Protein AF-A0AAA9ZDN4-F1 (afdb_monomer_lite)

Foldseek 3Di:
DVVVVVVVVVVVCLVCVLVVLVVLLVVLVVVLVVLVVVLCVCVVCLQPPVPDPCSVPSDDDVVSVVSVVSSVVSVVVSVVSVVVSVVSVVVVVVVVVVVVVVQVPPPPDDPPPPPPDDPQDDDDD

Sequence (125 aa):
MACELVRWPLKMVLRYEWMLTTISFVGIGSSSLFMFLAVAIFGGNAYRRDWLMYPKFNVLSWSYALAVVSFMILALAALLLYKEAKKSYELRREAKNLVMQMQMQEPGYHPSHHTSRSLHSGGYI

Structure (mmCIF, N/CA/C/O backbone):
data_AF-A0AAA9ZDN4-F1
#
_entry.id   AF-A0AAA9ZDN4-F1
#
loop_
_atom_site.group_PDB
_atom_site.id
_atom_site.type_symbol
_atom_site.label_atom_id
_atom_site.label_alt_id
_atom_site.label_comp_id
_atom_site.label_asym_id
_atom_site.label_entity_id
_atom_site.label_seq_id
_atom_site.pdbx_PDB_ins_code
_atom_site.Cartn_x
_atom_site.Cartn_y
_atom_site.Cartn_z
_atom_site.occupancy
_atom_site.B_iso_or_equiv
_atom_site.auth_seq_id
_atom_site.auth_comp_id
_atom_site.auth_asym_id
_atom_site.auth_atom_id
_atom_site.pdbx_PDB_model_num
ATOM 1 N N . MET A 1 1 ? -21.137 27.560 17.780 1.00 55.47 1 MET A N 1
ATOM 2 C CA . MET A 1 1 ? -21.684 26.835 16.608 1.00 55.47 1 MET A CA 1
ATOM 3 C C . MET A 1 1 ? -20.644 25.973 15.878 1.00 55.47 1 MET A C 1
ATOM 5 O O . MET A 1 1 ? -21.014 24.915 15.397 1.00 55.47 1 MET A O 1
ATOM 9 N N . ALA A 1 2 ? -19.352 26.337 15.844 1.00 60.34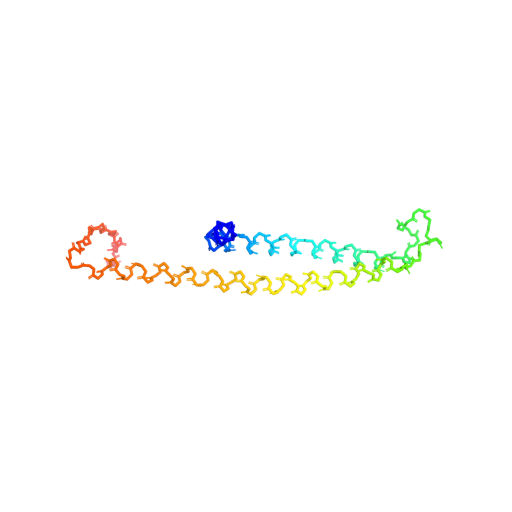 2 ALA A N 1
ATOM 10 C CA . ALA A 1 2 ? -18.311 25.527 15.187 1.00 60.34 2 ALA A CA 1
ATOM 11 C C . ALA A 1 2 ? -18.077 24.127 15.811 1.00 60.34 2 ALA A C 1
ATOM 13 O O . ALA A 1 2 ? -17.832 23.168 15.086 1.00 60.34 2 ALA A O 1
ATOM 14 N N . CYS A 1 3 ? -18.213 23.971 17.136 1.00 61.03 3 CYS A N 1
ATOM 15 C CA . CYS A 1 3 ? -17.965 22.687 17.813 1.00 61.03 3 CYS A CA 1
ATOM 16 C C . CYS A 1 3 ? -19.027 21.601 17.552 1.00 61.03 3 CYS A C 1
ATOM 18 O O . CYS A 1 3 ? -18.724 20.423 17.709 1.00 61.03 3 CYS A O 1
ATOM 20 N N . GLU A 1 4 ? -20.247 21.967 17.145 1.00 64.81 4 GLU A N 1
ATOM 21 C CA . GLU A 1 4 ? -21.321 21.004 16.840 1.00 64.81 4 GLU A CA 1
ATOM 22 C C . GLU A 1 4 ? -21.119 20.350 15.461 1.00 64.81 4 GLU A C 1
ATOM 24 O O . GLU A 1 4 ? -21.285 19.139 15.312 1.00 64.81 4 GLU A O 1
ATOM 29 N N . LEU A 1 5 ? -20.650 21.124 14.473 1.00 64.19 5 LEU A N 1
ATOM 30 C CA . LEU A 1 5 ? -20.359 20.639 13.116 1.00 64.19 5 LEU A CA 1
ATOM 31 C C . LEU A 1 5 ? -19.242 19.587 13.081 1.00 64.19 5 LEU A C 1
ATOM 33 O O . LEU A 1 5 ? -19.308 18.656 12.287 1.00 64.19 5 LEU A O 1
ATOM 37 N N . VAL A 1 6 ? -18.246 19.689 13.967 1.00 67.75 6 VAL A N 1
ATOM 38 C CA . VAL A 1 6 ? -17.145 18.709 14.080 1.00 67.75 6 VAL A CA 1
ATOM 39 C C . VAL A 1 6 ? -17.599 17.419 14.779 1.00 67.75 6 VAL A C 1
ATOM 41 O O . VAL A 1 6 ? -17.063 16.337 14.543 1.00 67.75 6 VAL A O 1
ATOM 44 N N . ARG A 1 7 ? -18.629 17.504 15.625 1.00 68.62 7 ARG A N 1
ATOM 45 C CA . ARG A 1 7 ? -19.106 16.407 16.482 1.00 68.62 7 ARG A CA 1
ATOM 46 C C . ARG A 1 7 ? -19.953 15.389 15.715 1.00 68.62 7 ARG A C 1
ATOM 48 O O . ARG A 1 7 ? -19.957 14.205 16.058 1.00 68.62 7 ARG A O 1
ATOM 55 N N . TRP A 1 8 ? -20.646 15.844 14.672 1.00 66.12 8 TRP A N 1
ATOM 56 C CA . TRP A 1 8 ? -21.502 15.017 13.822 1.00 66.12 8 TRP A CA 1
ATOM 57 C C . TRP A 1 8 ? -20.733 13.970 12.986 1.00 66.12 8 TRP A C 1
ATOM 59 O O . TRP A 1 8 ? -21.039 12.781 13.125 1.00 66.12 8 TRP A O 1
ATOM 69 N N . PRO A 1 9 ? -19.690 14.326 12.203 1.00 77.25 9 PRO A N 1
ATOM 70 C CA . PRO A 1 9 ? -18.909 13.337 11.462 1.00 77.25 9 PRO A CA 1
ATOM 71 C C . PRO A 1 9 ? -18.109 12.431 12.400 1.00 77.25 9 PRO A C 1
ATOM 73 O O . PRO A 1 9 ? -17.942 11.257 12.098 1.00 77.25 9 PRO A O 1
ATOM 76 N N . LEU A 1 10 ? -17.681 12.919 13.569 1.00 71.38 10 LEU A N 1
ATOM 77 C CA . LEU A 1 10 ? -16.868 12.136 14.500 1.00 71.38 10 LEU A CA 1
ATOM 78 C C . LEU A 1 10 ? -17.616 10.911 15.050 1.00 71.38 10 LEU A C 1
ATOM 80 O O . LEU A 1 10 ? -17.051 9.822 15.110 1.00 71.38 10 LEU A O 1
ATOM 84 N N . LYS A 1 11 ? -18.906 11.055 15.392 1.00 70.06 11 LYS A N 1
ATOM 85 C CA . LYS A 1 11 ? -19.745 9.920 15.822 1.00 70.06 11 LYS A CA 1
ATOM 86 C C . LYS A 1 11 ? -19.964 8.904 14.700 1.00 70.06 11 LYS A C 1
ATOM 88 O O . LYS A 1 11 ? -19.956 7.702 14.960 1.00 70.06 11 LYS A O 1
ATOM 93 N N . MET A 1 12 ? -20.157 9.382 13.471 1.00 71.31 12 MET A N 1
ATOM 94 C CA . MET A 1 12 ? -20.284 8.532 12.283 1.00 71.31 12 MET A CA 1
ATOM 95 C C . MET A 1 12 ? -18.989 7.762 12.012 1.00 71.31 12 MET A C 1
ATOM 97 O O . MET A 1 12 ? -19.018 6.543 11.861 1.00 71.31 12 MET A O 1
ATOM 101 N N . VAL A 1 13 ? -17.852 8.458 12.029 1.00 76.06 13 VAL A N 1
ATOM 102 C CA . VAL A 1 13 ? -16.530 7.881 11.776 1.00 76.06 13 VAL A CA 1
ATOM 103 C C . VAL A 1 13 ? -16.173 6.852 12.842 1.00 76.06 13 VAL A C 1
ATOM 105 O O . VAL A 1 13 ? -15.837 5.737 12.470 1.00 76.06 13 VAL A O 1
ATOM 108 N N . LEU A 1 14 ? -16.345 7.142 14.139 1.00 73.25 14 LEU A N 1
ATOM 109 C CA . LEU A 1 14 ? -16.081 6.151 15.197 1.00 73.25 14 LEU A CA 1
ATOM 110 C C . LEU A 1 14 ? -16.987 4.918 15.079 1.00 73.25 14 LEU A C 1
ATOM 112 O O . LEU A 1 14 ? -16.564 3.788 15.324 1.00 73.25 14 LEU A O 1
ATOM 116 N N . ARG A 1 15 ? -18.260 5.108 14.708 1.00 74.88 15 ARG A N 1
ATOM 117 C CA . ARG A 1 15 ? -19.197 3.987 14.579 1.00 74.88 15 ARG A CA 1
ATOM 118 C C . ARG A 1 15 ? -18.888 3.122 13.361 1.00 74.88 15 ARG A C 1
ATOM 120 O O . ARG A 1 15 ? -19.032 1.906 13.469 1.00 74.88 15 ARG A O 1
ATOM 127 N N . TYR A 1 16 ? -18.445 3.701 12.249 1.00 78.44 16 TYR A N 1
ATOM 128 C CA . TYR A 1 16 ? -18.137 2.976 11.012 1.00 78.44 16 TYR A CA 1
ATOM 129 C C . TYR A 1 16 ? -16.641 2.765 10.759 1.00 78.44 16 TYR A C 1
ATOM 131 O O . TYR A 1 16 ? -16.284 2.262 9.698 1.00 78.44 16 TYR A O 1
ATOM 139 N N . GLU A 1 17 ? -15.781 3.059 11.734 1.00 81.56 17 GLU A N 1
ATOM 140 C CA . GLU A 1 17 ? -14.319 3.058 11.597 1.00 81.56 17 GLU A CA 1
ATOM 141 C C . GLU A 1 17 ? -13.803 1.773 10.950 1.00 81.56 17 GLU A C 1
ATOM 143 O O . GLU A 1 17 ? -13.179 1.818 9.898 1.00 81.56 17 GLU A O 1
ATOM 148 N N . TRP A 1 18 ? -14.175 0.618 11.509 1.00 78.81 18 TRP A N 1
ATOM 149 C CA . TRP A 1 18 ? -13.765 -0.685 10.985 1.00 78.81 18 TRP A CA 1
ATOM 150 C C . TRP A 1 18 ? -14.237 -0.946 9.545 1.00 78.81 18 TRP A C 1
ATOM 152 O O . TRP A 1 18 ? -13.519 -1.563 8.761 1.00 78.81 18 TRP A O 1
ATOM 162 N N . MET A 1 19 ? -15.437 -0.485 9.173 1.00 84.69 19 MET A N 1
ATOM 163 C CA . MET A 1 19 ? -15.930 -0.643 7.800 1.00 84.69 19 MET A CA 1
ATOM 164 C C . MET A 1 19 ? -15.157 0.265 6.841 1.00 84.69 19 MET A C 1
ATOM 166 O O . MET A 1 19 ? -14.721 -0.192 5.788 1.00 84.69 19 MET A O 1
ATOM 170 N N . LEU A 1 20 ? -14.938 1.524 7.224 1.00 86.94 20 LEU A N 1
ATOM 171 C CA . LEU A 1 20 ? -14.222 2.504 6.410 1.00 86.94 20 LEU A CA 1
ATOM 172 C C . LEU A 1 20 ? -12.752 2.113 6.207 1.00 86.94 20 LEU A C 1
ATOM 174 O O . LEU A 1 20 ? -12.257 2.179 5.079 1.00 86.94 20 LEU A O 1
ATOM 178 N N . THR A 1 21 ? -12.065 1.649 7.256 1.00 88.00 21 THR A N 1
ATOM 179 C CA . THR A 1 21 ? -10.666 1.19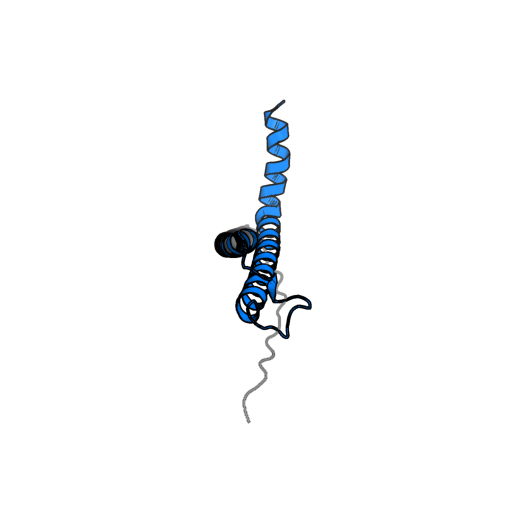8 7.164 1.00 88.00 21 THR A CA 1
ATOM 180 C C . THR A 1 21 ? -10.537 -0.072 6.331 1.00 88.00 21 THR A C 1
ATOM 182 O O . THR A 1 21 ? -9.645 -0.152 5.487 1.00 88.00 21 THR A O 1
ATOM 185 N N . THR A 1 22 ? -11.463 -1.026 6.477 1.00 88.62 22 THR A N 1
ATOM 186 C CA . THR A 1 22 ? -11.463 -2.262 5.678 1.00 88.62 22 THR A CA 1
ATOM 187 C C . THR A 1 22 ? -11.719 -1.985 4.195 1.00 88.62 22 THR A C 1
ATOM 189 O O . THR A 1 22 ? -10.995 -2.500 3.345 1.00 88.62 22 THR A O 1
ATOM 192 N N . ILE A 1 23 ? -12.705 -1.146 3.858 1.00 92.69 23 ILE A N 1
ATOM 193 C CA . ILE A 1 23 ? -12.993 -0.780 2.460 1.00 92.69 23 ILE A CA 1
ATOM 194 C C . ILE A 1 23 ? -11.797 -0.048 1.841 1.00 92.69 23 ILE A C 1
ATOM 196 O O . ILE A 1 23 ? -11.392 -0.364 0.722 1.00 92.69 23 ILE A O 1
ATOM 200 N N . SER A 1 24 ? -11.193 0.882 2.585 1.00 92.44 24 SER A N 1
ATOM 201 C CA . SER A 1 24 ? -10.007 1.617 2.129 1.00 92.44 24 SER A CA 1
ATOM 202 C C . SER A 1 24 ? -8.820 0.683 1.894 1.00 92.44 24 SER A C 1
ATOM 204 O O . SER A 1 24 ? -8.145 0.799 0.873 1.00 92.44 24 SER A O 1
ATOM 206 N N . PHE A 1 25 ? -8.597 -0.282 2.793 1.00 92.31 25 PHE A N 1
ATOM 207 C CA . PHE A 1 25 ? -7.580 -1.320 2.628 1.00 92.31 25 PHE A CA 1
ATOM 208 C C . PHE A 1 25 ? -7.799 -2.138 1.349 1.00 92.31 25 PHE A C 1
ATOM 210 O O . PHE A 1 25 ? -6.865 -2.299 0.566 1.00 92.31 25 PHE A O 1
ATOM 217 N N . VAL A 1 26 ? -9.024 -2.613 1.103 1.00 94.19 26 VAL A N 1
ATOM 218 C CA . VAL A 1 26 ? -9.349 -3.400 -0.099 1.00 94.19 26 VAL A CA 1
ATOM 219 C C . VAL A 1 26 ? -9.153 -2.568 -1.369 1.00 94.19 26 VAL A C 1
ATOM 221 O O . VAL A 1 26 ? -8.531 -3.036 -2.324 1.00 94.19 26 VAL A O 1
ATOM 224 N N . GLY A 1 27 ? -9.624 -1.318 -1.378 1.00 95.81 27 GLY A N 1
ATOM 225 C CA . GLY A 1 27 ? -9.467 -0.414 -2.517 1.00 95.81 27 GLY A CA 1
ATOM 226 C C . GLY A 1 27 ? -7.999 -0.123 -2.834 1.00 95.81 27 GLY A C 1
ATOM 227 O O . GLY A 1 27 ? -7.558 -0.336 -3.963 1.00 95.81 27 GLY A O 1
ATOM 228 N N . ILE A 1 28 ? -7.212 0.284 -1.837 1.00 95.38 28 ILE A N 1
ATOM 229 C CA . ILE A 1 28 ? -5.784 0.585 -2.023 1.00 95.38 28 ILE A CA 1
ATOM 230 C C . ILE A 1 28 ? -4.988 -0.682 -2.361 1.00 95.38 28 ILE A C 1
ATOM 232 O O . ILE A 1 28 ? -4.133 -0.641 -3.244 1.00 95.38 28 ILE A O 1
ATOM 236 N N . GLY A 1 29 ? -5.305 -1.815 -1.730 1.00 94.88 29 GLY A N 1
ATOM 237 C CA . GLY A 1 29 ? -4.686 -3.107 -2.026 1.00 94.88 29 GLY A CA 1
ATOM 238 C C . GLY A 1 29 ? -4.919 -3.551 -3.471 1.00 94.88 29 GLY A C 1
ATOM 239 O O . GLY A 1 29 ? -3.971 -3.920 -4.161 1.00 94.88 29 GLY A O 1
ATOM 240 N N . SER A 1 30 ? -6.159 -3.447 -3.960 1.00 95.75 30 SER A N 1
ATOM 241 C CA . SER A 1 30 ? -6.494 -3.766 -5.356 1.00 95.75 30 SER A CA 1
ATOM 242 C C . SER A 1 30 ? -5.797 -2.828 -6.349 1.00 95.75 30 SER A C 1
ATOM 244 O O . SER A 1 30 ? -5.214 -3.293 -7.327 1.00 95.75 30 SER A O 1
ATOM 246 N N . SER A 1 31 ? -5.769 -1.523 -6.064 1.00 95.69 31 SER A N 1
ATOM 247 C CA . SER A 1 31 ? -5.083 -0.526 -6.894 1.00 95.69 31 SER A CA 1
ATOM 248 C C . SER A 1 31 ? -3.575 -0.785 -6.967 1.00 95.69 31 SER A C 1
ATOM 250 O O . SER A 1 31 ? -2.993 -0.790 -8.051 1.00 95.69 31 SER A O 1
ATOM 252 N N . SER A 1 32 ? -2.951 -1.094 -5.825 1.00 96.00 32 SER A N 1
ATOM 253 C CA . SER A 1 32 ? -1.547 -1.502 -5.747 1.00 96.00 32 SER A CA 1
ATOM 254 C C . SER A 1 32 ? -1.284 -2.760 -6.585 1.00 96.00 32 SER A C 1
ATOM 256 O O . SER A 1 32 ? -0.366 -2.768 -7.401 1.00 96.00 32 SER A O 1
ATOM 258 N N . LEU A 1 33 ? -2.126 -3.793 -6.479 1.00 95.12 33 LEU A N 1
ATOM 259 C CA . LEU A 1 33 ? -1.983 -5.021 -7.268 1.00 95.12 33 LEU A CA 1
ATOM 260 C C . LEU A 1 33 ? -2.071 -4.761 -8.780 1.00 95.12 33 LEU A C 1
ATOM 262 O O . LEU A 1 33 ? -1.244 -5.262 -9.543 1.00 95.12 33 LEU A O 1
ATOM 266 N N . PHE A 1 34 ? -3.047 -3.968 -9.226 1.00 95.62 34 PHE A N 1
ATOM 267 C CA . PHE A 1 34 ? -3.179 -3.640 -10.646 1.00 95.62 34 PHE A CA 1
ATOM 268 C C . PHE A 1 34 ? -2.020 -2.779 -11.149 1.00 95.62 34 PHE A C 1
ATOM 270 O O . PHE A 1 34 ? -1.525 -3.017 -12.252 1.00 95.62 34 PHE A O 1
ATOM 277 N N . MET A 1 35 ? -1.530 -1.839 -10.337 1.00 94.50 35 MET A N 1
ATOM 278 C CA . MET A 1 35 ? -0.338 -1.064 -10.678 1.00 94.50 35 MET A CA 1
ATOM 279 C C . MET A 1 35 ? 0.918 -1.929 -10.757 1.00 94.50 35 MET A C 1
ATOM 281 O O . MET A 1 35 ? 1.705 -1.764 -11.687 1.00 94.50 35 MET A O 1
ATOM 285 N N . PHE A 1 36 ? 1.088 -2.894 -9.853 1.00 94.62 36 PHE A N 1
ATOM 286 C CA . PHE A 1 36 ? 2.180 -3.862 -9.934 1.00 94.62 36 PHE A CA 1
ATOM 287 C C . PHE A 1 36 ? 2.151 -4.639 -11.245 1.00 94.62 36 PHE A C 1
ATOM 289 O O . PHE A 1 36 ? 3.168 -4.727 -11.927 1.00 94.62 36 PHE A O 1
ATOM 296 N N . LEU A 1 37 ? 0.986 -5.178 -11.614 1.00 95.00 37 LEU A N 1
ATOM 297 C CA . LEU A 1 37 ? 0.823 -5.926 -12.859 1.00 95.00 37 LEU A CA 1
ATOM 298 C C . LEU A 1 37 ? 1.124 -5.047 -14.075 1.00 95.00 37 LEU A C 1
ATOM 300 O O . LEU A 1 37 ? 1.848 -5.479 -14.969 1.00 95.00 37 LEU A O 1
ATOM 304 N N . ALA A 1 38 ? 0.632 -3.806 -14.087 1.00 93.38 38 ALA A N 1
ATOM 305 C CA . ALA A 1 38 ? 0.920 -2.853 -15.152 1.00 93.38 38 ALA A CA 1
ATOM 306 C C . ALA A 1 38 ? 2.430 -2.600 -15.286 1.00 93.38 38 ALA A C 1
ATOM 308 O O . ALA A 1 38 ? 2.979 -2.726 -16.379 1.00 93.38 38 ALA A O 1
ATOM 309 N N . VAL A 1 39 ? 3.115 -2.316 -14.175 1.00 94.31 39 VAL A N 1
ATOM 310 C CA . VAL A 1 39 ? 4.565 -2.080 -14.146 1.00 94.31 39 VAL A CA 1
ATOM 311 C C . VAL A 1 39 ? 5.350 -3.335 -14.533 1.00 94.31 39 VAL A C 1
ATOM 313 O O . VAL A 1 39 ? 6.292 -3.232 -15.309 1.00 94.31 39 VAL A O 1
ATOM 316 N N . ALA A 1 40 ? 4.971 -4.520 -14.053 1.00 93.56 40 ALA A N 1
ATOM 317 C CA . ALA A 1 40 ? 5.679 -5.769 -14.334 1.00 93.56 40 ALA A CA 1
ATOM 318 C C . ALA A 1 40 ? 5.545 -6.190 -15.804 1.00 93.56 40 ALA A C 1
ATOM 320 O O . ALA A 1 40 ? 6.539 -6.534 -16.447 1.00 93.56 40 ALA A O 1
ATOM 321 N N . ILE A 1 41 ? 4.329 -6.124 -16.354 1.00 92.12 41 ILE A N 1
ATOM 322 C CA . ILE A 1 41 ? 4.070 -6.459 -17.757 1.00 92.12 41 ILE A CA 1
ATOM 323 C C . ILE A 1 41 ? 4.760 -5.430 -18.663 1.00 92.12 41 ILE A C 1
ATOM 325 O O . ILE A 1 41 ? 5.430 -5.828 -19.618 1.00 92.12 41 ILE A O 1
ATOM 329 N N . PHE A 1 42 ? 4.652 -4.132 -18.339 1.00 88.75 42 PHE A N 1
ATOM 330 C CA . PHE A 1 42 ? 5.301 -3.041 -19.076 1.00 88.75 42 PHE A CA 1
ATOM 331 C C . PHE A 1 42 ? 6.815 -3.085 -19.008 1.00 88.75 42 PHE A C 1
ATOM 333 O O . PHE A 1 42 ? 7.458 -3.059 -20.051 1.00 88.75 42 PHE A O 1
ATOM 340 N N . GLY A 1 43 ? 7.392 -3.252 -17.826 1.00 88.00 43 GLY A N 1
ATOM 341 C CA . GLY A 1 43 ? 8.833 -3.386 -17.655 1.00 88.00 43 GLY A CA 1
ATOM 342 C C . GLY A 1 43 ? 9.395 -4.621 -18.357 1.00 88.00 43 GLY A C 1
ATOM 343 O O . GLY A 1 43 ? 10.385 -4.516 -19.077 1.00 88.00 43 GLY A O 1
ATOM 344 N N . GLY A 1 44 ? 8.748 -5.780 -18.200 1.00 86.31 44 GLY A N 1
ATOM 345 C CA . GLY A 1 44 ? 9.241 -7.047 -18.748 1.00 86.31 44 GLY A CA 1
ATOM 346 C C . GLY A 1 44 ? 9.181 -7.127 -20.272 1.00 86.31 44 GLY A C 1
ATOM 347 O O . GLY A 1 44 ? 10.077 -7.686 -20.903 1.00 86.31 44 GLY A O 1
ATOM 348 N N . ASN A 1 45 ? 8.151 -6.548 -20.886 1.00 85.81 45 ASN A N 1
ATOM 349 C CA . ASN A 1 45 ? 7.991 -6.599 -22.335 1.00 85.81 45 ASN A CA 1
ATOM 350 C C . ASN A 1 45 ? 8.419 -5.287 -23.036 1.00 85.81 45 ASN A C 1
ATOM 352 O O . ASN A 1 45 ? 8.376 -5.246 -24.263 1.00 85.81 45 ASN A O 1
ATOM 356 N N . ALA A 1 46 ? 8.888 -4.249 -22.322 1.00 81.19 46 ALA A N 1
ATOM 357 C CA . ALA A 1 46 ? 9.225 -2.926 -22.881 1.00 81.19 46 ALA A CA 1
ATOM 358 C C . ALA A 1 46 ? 10.103 -2.977 -24.146 1.00 81.19 46 ALA A C 1
ATOM 360 O O . ALA A 1 46 ? 9.896 -2.203 -25.081 1.00 81.19 46 ALA A O 1
ATOM 361 N N . TYR A 1 47 ? 11.060 -3.907 -24.185 1.00 77.50 47 TYR A N 1
ATOM 362 C CA . TYR A 1 47 ? 12.019 -4.055 -25.284 1.00 77.50 47 TYR A CA 1
ATOM 363 C C . TYR A 1 47 ? 11.624 -5.116 -26.323 1.00 77.50 47 TYR A C 1
ATOM 365 O O . TYR A 1 47 ? 12.333 -5.300 -27.318 1.00 77.50 47 TYR A O 1
ATOM 373 N N . ARG A 1 48 ? 10.506 -5.828 -26.127 1.00 80.06 48 ARG A N 1
ATOM 374 C CA . ARG A 1 48 ? 10.023 -6.824 -27.091 1.00 80.06 48 ARG A CA 1
ATOM 375 C C . ARG A 1 48 ? 9.380 -6.129 -28.282 1.00 80.06 48 ARG A C 1
ATOM 377 O O . ARG A 1 48 ? 8.409 -5.389 -28.144 1.00 80.06 48 ARG A O 1
ATOM 384 N N . ARG A 1 49 ? 9.900 -6.424 -29.474 1.00 73.25 49 ARG A N 1
ATOM 385 C CA . ARG A 1 49 ? 9.411 -5.835 -30.728 1.00 73.25 49 ARG A CA 1
ATOM 386 C C . ARG A 1 49 ? 8.043 -6.357 -31.160 1.00 73.25 49 ARG A C 1
ATOM 388 O O . ARG A 1 49 ? 7.348 -5.643 -31.867 1.00 73.25 49 ARG A O 1
ATOM 395 N N . ASP A 1 50 ? 7.649 -7.537 -30.687 1.00 80.19 50 ASP A N 1
ATOM 396 C CA . ASP A 1 50 ? 6.372 -8.168 -31.052 1.00 80.19 50 ASP A CA 1
ATOM 397 C C . ASP A 1 50 ? 5.191 -7.659 -30.215 1.00 80.19 50 ASP A C 1
ATOM 399 O O . ASP A 1 50 ? 4.046 -8.012 -30.479 1.00 80.19 50 ASP A O 1
ATOM 403 N N . TRP A 1 51 ? 5.456 -6.872 -29.166 1.00 79.00 51 TRP A N 1
ATOM 404 C CA . TRP A 1 51 ? 4.417 -6.458 -28.230 1.00 79.00 51 TRP A CA 1
ATOM 405 C C . TRP A 1 51 ? 3.680 -5.185 -28.659 1.00 79.00 51 TRP A C 1
ATOM 407 O O . TRP A 1 51 ? 2.458 -5.106 -28.538 1.00 79.00 51 TRP A O 1
ATOM 417 N N . LEU A 1 52 ? 4.406 -4.183 -29.160 1.00 76.44 52 LEU A N 1
ATOM 418 C CA . LEU A 1 52 ? 3.842 -2.881 -29.511 1.00 76.44 52 LEU A CA 1
ATOM 419 C C . LEU A 1 52 ? 3.943 -2.641 -31.019 1.00 76.44 52 LEU A C 1
ATOM 421 O O . LEU A 1 52 ? 4.980 -2.908 -31.614 1.00 76.44 52 LEU A O 1
ATOM 425 N N . MET A 1 53 ? 2.906 -2.051 -31.620 1.00 74.19 53 MET A N 1
ATOM 426 C CA . MET A 1 53 ? 2.841 -1.750 -33.061 1.00 74.19 53 MET A CA 1
ATOM 427 C C . MET A 1 53 ? 3.961 -0.797 -33.546 1.00 74.19 53 MET A C 1
ATOM 429 O O . MET A 1 53 ? 4.293 -0.795 -34.727 1.00 74.19 53 MET A O 1
ATOM 433 N N . TYR A 1 54 ? 4.594 -0.036 -32.640 1.00 72.00 54 TYR A N 1
ATOM 434 C CA . TYR A 1 54 ? 5.732 0.851 -32.930 1.00 72.00 54 TYR A CA 1
ATOM 435 C C . TYR A 1 54 ? 6.814 0.778 -31.838 1.00 72.00 54 TYR A C 1
ATOM 437 O O . TYR A 1 54 ? 6.968 1.702 -31.035 1.00 72.00 54 TYR A O 1
ATOM 445 N N . PRO A 1 55 ? 7.616 -0.298 -31.798 1.00 70.81 55 PRO A N 1
ATOM 446 C CA . PRO A 1 55 ? 8.528 -0.554 -30.685 1.00 70.81 55 PRO A CA 1
ATOM 447 C C . PRO A 1 55 ? 9.713 0.424 -30.636 1.00 70.81 55 PRO A C 1
ATOM 449 O O . PRO A 1 55 ? 10.299 0.623 -29.579 1.00 70.81 55 PRO A O 1
ATOM 452 N N . LYS A 1 56 ? 10.058 1.086 -31.754 1.00 72.69 56 LYS A N 1
ATOM 453 C CA . LYS A 1 56 ? 11.168 2.059 -31.813 1.00 72.69 56 LYS A CA 1
ATOM 454 C C . LYS A 1 56 ? 10.949 3.316 -30.961 1.00 72.69 56 LYS A C 1
ATOM 456 O O . LYS A 1 56 ? 11.932 3.924 -30.557 1.00 72.69 56 LYS A O 1
ATOM 461 N N . PHE A 1 57 ? 9.700 3.701 -30.700 1.00 75.12 57 PHE A N 1
ATOM 462 C CA . PHE A 1 57 ? 9.372 4.877 -29.882 1.00 75.12 57 PHE A CA 1
ATOM 463 C C . PHE A 1 57 ? 9.043 4.517 -28.426 1.00 75.12 57 PHE A C 1
ATOM 465 O O . PHE A 1 57 ? 8.759 5.405 -27.624 1.00 75.12 57 PHE A O 1
ATOM 472 N N . ASN A 1 58 ? 9.084 3.230 -28.068 1.00 80.44 58 ASN A N 1
ATOM 473 C CA . ASN A 1 58 ? 8.756 2.762 -26.729 1.00 80.44 58 ASN A CA 1
ATOM 474 C C . ASN A 1 58 ? 9.965 2.893 -25.792 1.00 80.44 58 ASN A C 1
ATOM 476 O O . ASN A 1 58 ? 10.694 1.933 -25.546 1.00 80.44 58 ASN A O 1
ATOM 480 N N . VAL A 1 59 ? 10.197 4.106 -25.297 1.00 81.00 59 VAL A N 1
ATOM 481 C CA . VAL A 1 59 ? 11.213 4.387 -24.275 1.00 81.00 59 VAL A CA 1
ATOM 482 C C . VAL A 1 59 ? 10.554 4.499 -22.906 1.00 81.0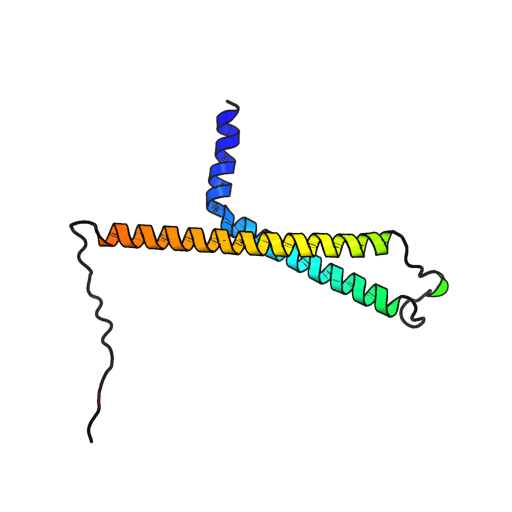0 59 VAL A C 1
ATOM 484 O O . VAL A 1 59 ? 9.484 5.092 -22.770 1.00 81.00 59 VAL A O 1
ATOM 487 N N . LEU A 1 60 ? 11.196 3.946 -21.875 1.00 83.25 60 LEU A N 1
ATOM 488 C CA . LEU A 1 60 ? 10.729 4.127 -20.503 1.00 83.25 60 LEU A CA 1
ATOM 489 C C . LEU A 1 60 ? 10.884 5.599 -20.123 1.00 83.25 60 LEU A C 1
ATOM 491 O O . LEU A 1 60 ? 11.989 6.098 -19.916 1.00 83.25 60 LEU A O 1
ATOM 495 N N . SER A 1 61 ? 9.757 6.299 -20.082 1.00 87.69 61 SER A N 1
ATOM 496 C CA . SER A 1 61 ? 9.696 7.705 -19.715 1.00 87.69 61 SER A CA 1
ATOM 497 C C . SER A 1 61 ? 9.583 7.876 -18.201 1.00 87.69 61 SER A C 1
ATOM 499 O O . SER A 1 61 ? 9.355 6.928 -17.443 1.00 87.69 61 SER A O 1
ATOM 501 N N . TRP A 1 62 ? 9.674 9.125 -17.749 1.00 91.88 62 TRP A N 1
ATOM 502 C CA . TRP A 1 62 ? 9.461 9.494 -16.350 1.00 91.88 62 TRP A CA 1
ATOM 503 C C . TRP A 1 62 ? 8.117 9.020 -15.784 1.00 91.88 62 TRP A C 1
ATOM 505 O O . TRP A 1 62 ? 8.039 8.691 -14.604 1.00 91.88 62 TRP A O 1
ATOM 515 N N . SER A 1 63 ? 7.075 8.906 -16.612 1.00 91.50 63 SER A N 1
ATOM 516 C CA . SER A 1 63 ? 5.772 8.384 -16.184 1.00 91.50 63 SER A CA 1
ATOM 517 C C . SER A 1 63 ? 5.851 6.934 -15.703 1.00 91.50 63 SER A C 1
ATOM 519 O O . SER A 1 63 ? 5.169 6.578 -14.746 1.00 91.50 63 SER A O 1
ATOM 521 N N . TYR A 1 64 ? 6.714 6.108 -16.304 1.00 91.81 64 TYR A N 1
ATOM 522 C CA . TYR A 1 64 ? 6.936 4.742 -15.831 1.00 91.81 64 TYR A CA 1
ATOM 523 C C . TYR A 1 64 ? 7.637 4.729 -14.468 1.00 91.81 64 TYR A C 1
ATOM 525 O O . TYR A 1 64 ? 7.209 4.015 -13.564 1.00 91.81 64 TYR A O 1
ATOM 533 N N . ALA A 1 65 ? 8.667 5.561 -14.283 1.00 92.94 65 ALA A N 1
ATOM 534 C CA . ALA A 1 65 ? 9.337 5.690 -12.988 1.00 92.94 65 ALA A CA 1
ATOM 535 C C . ALA A 1 65 ? 8.355 6.139 -11.889 1.00 92.94 65 ALA A C 1
ATOM 537 O O . ALA A 1 65 ? 8.351 5.580 -10.792 1.00 92.94 65 ALA A O 1
ATOM 538 N N . LEU A 1 66 ? 7.461 7.085 -12.200 1.00 94.75 66 LEU A N 1
ATOM 539 C CA . LEU A 1 66 ? 6.396 7.506 -11.288 1.00 94.75 66 LEU A CA 1
ATOM 540 C C . LEU A 1 66 ? 5.396 6.382 -10.985 1.00 94.75 66 LEU A C 1
ATOM 542 O O . LEU A 1 66 ? 4.964 6.264 -9.841 1.00 94.75 66 LEU A O 1
ATOM 546 N N . ALA A 1 67 ? 5.057 5.533 -11.960 1.00 93.88 67 ALA A N 1
ATOM 547 C CA . ALA A 1 67 ? 4.190 4.376 -11.734 1.00 93.88 67 ALA A CA 1
ATOM 548 C C . ALA A 1 67 ? 4.828 3.356 -10.772 1.00 93.88 67 ALA A C 1
ATOM 550 O O . ALA A 1 67 ? 4.156 2.877 -9.857 1.00 93.88 67 ALA A O 1
ATOM 551 N N . VAL A 1 68 ? 6.135 3.090 -10.910 1.00 94.69 68 VAL A N 1
ATOM 552 C CA . VAL A 1 68 ? 6.895 2.234 -9.978 1.00 94.69 68 VAL A CA 1
ATOM 553 C C . VAL A 1 68 ? 6.837 2.803 -8.557 1.00 94.69 68 VAL A C 1
ATOM 555 O O . VAL A 1 68 ? 6.505 2.085 -7.615 1.00 94.69 68 VAL A O 1
ATOM 558 N N . VAL A 1 69 ? 7.109 4.101 -8.393 1.00 96.06 69 VAL A N 1
ATOM 559 C CA . VAL A 1 69 ? 7.063 4.767 -7.079 1.00 96.06 69 VAL A CA 1
ATOM 560 C C . VAL A 1 69 ? 5.646 4.751 -6.497 1.00 96.06 69 VAL A C 1
ATOM 562 O O . VAL A 1 69 ? 5.466 4.453 -5.316 1.00 96.06 69 VAL A O 1
ATOM 565 N N . SER A 1 70 ? 4.632 5.019 -7.321 1.00 94.75 70 SER A N 1
ATOM 566 C CA . SER A 1 70 ? 3.226 5.010 -6.908 1.00 94.75 70 SER A CA 1
ATOM 567 C C . SER A 1 70 ? 2.797 3.637 -6.391 1.00 94.75 70 SER A C 1
ATOM 569 O O . SER A 1 70 ? 2.233 3.554 -5.299 1.00 94.75 70 SER A O 1
ATOM 571 N N . PHE A 1 71 ? 3.134 2.559 -7.108 1.00 93.38 71 PHE A N 1
ATOM 572 C CA . PHE A 1 71 ? 2.869 1.194 -6.655 1.00 93.38 71 PHE A CA 1
ATOM 573 C C . PHE A 1 71 ? 3.476 0.922 -5.271 1.00 93.38 71 PHE A C 1
ATOM 575 O O . PHE A 1 71 ? 2.783 0.398 -4.398 1.00 93.38 71 PHE A O 1
ATOM 582 N N . MET A 1 72 ? 4.735 1.314 -5.052 1.00 94.19 72 MET A N 1
ATOM 583 C CA . MET A 1 72 ? 5.434 1.094 -3.780 1.00 94.19 72 MET A CA 1
ATOM 584 C C . MET A 1 72 ? 4.768 1.840 -2.618 1.00 94.19 72 MET A C 1
ATOM 586 O O . MET A 1 72 ? 4.590 1.274 -1.537 1.00 94.19 72 MET A O 1
ATOM 590 N N . ILE A 1 73 ? 4.351 3.090 -2.840 1.00 96.38 73 ILE A N 1
ATOM 591 C CA . ILE A 1 73 ? 3.629 3.883 -1.834 1.00 96.38 73 ILE A CA 1
ATOM 592 C C . ILE A 1 73 ? 2.261 3.259 -1.542 1.00 96.38 73 ILE A C 1
ATOM 594 O O . ILE A 1 73 ? 1.895 3.109 -0.377 1.00 96.38 73 ILE A O 1
ATOM 598 N N . LEU A 1 74 ? 1.520 2.851 -2.577 1.00 95.06 74 LEU A N 1
ATOM 599 C CA . LEU A 1 74 ? 0.226 2.183 -2.422 1.00 95.06 74 LEU A CA 1
ATOM 600 C C . LEU A 1 74 ? 0.364 0.851 -1.673 1.00 95.06 74 LEU A C 1
ATOM 602 O O . LEU A 1 74 ? -0.461 0.551 -0.812 1.00 95.06 74 LEU A O 1
ATOM 606 N N . ALA A 1 75 ? 1.422 0.082 -1.942 1.00 92.56 75 ALA A N 1
ATOM 607 C CA . ALA A 1 75 ? 1.703 -1.170 -1.245 1.00 92.56 75 ALA A CA 1
ATOM 608 C C . ALA A 1 75 ? 1.985 -0.926 0.244 1.00 92.56 75 ALA A C 1
ATOM 610 O O . ALA A 1 75 ? 1.411 -1.592 1.107 1.00 92.56 75 ALA A O 1
ATOM 611 N N . LEU A 1 76 ? 2.816 0.073 0.564 1.00 95.94 76 LEU A N 1
ATOM 612 C CA . LEU A 1 76 ? 3.093 0.449 1.950 1.00 95.94 76 LEU A CA 1
ATOM 613 C C . LEU A 1 76 ? 1.824 0.939 2.664 1.00 95.94 76 LEU A C 1
ATOM 615 O O . LEU A 1 76 ? 1.545 0.511 3.785 1.00 95.94 76 LEU A O 1
ATOM 619 N N . ALA A 1 77 ? 1.027 1.783 2.008 1.00 94.50 77 ALA A N 1
ATOM 620 C CA . ALA A 1 77 ? -0.244 2.264 2.540 1.00 94.50 77 ALA A CA 1
ATOM 621 C C . ALA A 1 77 ? -1.224 1.110 2.808 1.00 94.50 77 ALA A C 1
ATOM 623 O O . ALA A 1 77 ? -1.843 1.072 3.872 1.00 94.50 77 ALA A O 1
ATOM 624 N N . ALA A 1 78 ? -1.317 0.132 1.900 1.00 93.25 78 ALA A N 1
ATOM 625 C CA . ALA A 1 78 ? -2.130 -1.066 2.101 1.00 93.25 78 ALA A CA 1
ATOM 626 C C . ALA A 1 78 ? -1.669 -1.865 3.331 1.00 93.25 78 ALA A C 1
ATOM 628 O O . ALA A 1 78 ? -2.500 -2.280 4.137 1.00 93.25 78 ALA A O 1
ATOM 629 N N . LEU A 1 79 ? -0.359 -2.045 3.531 1.00 93.25 79 LEU A N 1
ATOM 630 C CA . LEU A 1 79 ? 0.170 -2.755 4.702 1.00 93.25 79 LEU A CA 1
ATOM 631 C C . LEU A 1 79 ? -0.139 -2.035 6.022 1.00 93.25 79 LEU A C 1
ATOM 633 O O . LEU A 1 79 ? -0.463 -2.689 7.017 1.00 93.25 79 LEU A O 1
ATOM 637 N N . LEU A 1 80 ? -0.052 -0.705 6.045 1.00 93.69 80 LEU A N 1
ATOM 638 C CA . LEU A 1 80 ? -0.414 0.089 7.222 1.00 93.69 80 LEU A CA 1
ATOM 639 C C . LEU A 1 80 ? -1.917 -0.007 7.509 1.00 93.69 80 LEU A C 1
ATOM 641 O O . LEU A 1 80 ? -2.307 -0.303 8.638 1.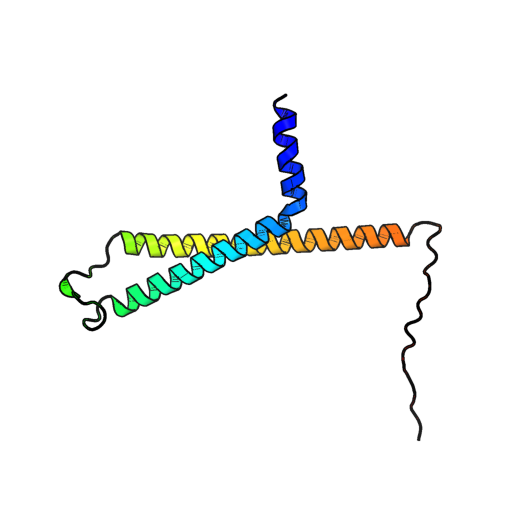00 93.69 80 LEU A O 1
ATOM 645 N N . LEU A 1 81 ? -2.756 0.137 6.482 1.00 91.19 81 LEU A N 1
ATOM 646 C CA . LEU A 1 81 ? -4.208 0.007 6.613 1.00 91.19 81 LEU A CA 1
ATOM 647 C C . LEU A 1 81 ? -4.644 -1.400 7.021 1.00 91.19 81 LEU A C 1
ATOM 649 O O . LEU A 1 81 ? -5.611 -1.538 7.761 1.00 91.19 81 LEU A O 1
ATOM 653 N N . TYR A 1 82 ? -3.925 -2.442 6.604 1.00 90.12 82 TYR A N 1
ATOM 654 C CA . TYR A 1 82 ? -4.175 -3.806 7.067 1.00 90.12 82 TYR A CA 1
ATOM 655 C C . TYR A 1 82 ? -3.961 -3.949 8.577 1.00 90.12 82 TYR A C 1
ATOM 657 O O . TYR A 1 82 ? -4.772 -4.571 9.267 1.00 90.12 82 TYR A O 1
ATOM 665 N N . LYS A 1 83 ? -2.872 -3.366 9.097 1.00 91.81 83 LYS A N 1
ATOM 666 C CA . LYS A 1 83 ? -2.576 -3.369 10.537 1.00 91.81 83 LYS A CA 1
ATOM 667 C C . LYS A 1 83 ? -3.645 -2.609 11.318 1.00 91.81 83 LYS A C 1
ATOM 669 O O . LYS A 1 83 ? -4.135 -3.132 12.316 1.00 91.81 83 LYS A O 1
ATOM 674 N N . GLU A 1 84 ? -4.041 -1.434 10.834 1.00 90.06 84 GLU A N 1
ATOM 675 C CA . GLU A 1 84 ? -5.133 -0.650 11.425 1.00 90.06 84 GLU A CA 1
ATOM 676 C C . GLU A 1 84 ? -6.461 -1.419 11.388 1.00 90.06 84 GLU A C 1
ATOM 678 O O . GLU A 1 84 ? -7.115 -1.571 12.414 1.00 90.06 84 GLU A O 1
ATOM 683 N N . ALA A 1 85 ? -6.830 -2.017 10.251 1.00 87.94 85 ALA A N 1
ATOM 684 C CA . ALA A 1 85 ? -8.065 -2.791 10.122 1.00 87.94 85 ALA A CA 1
ATOM 685 C C . ALA A 1 85 ? -8.110 -3.990 11.087 1.00 87.94 85 ALA A C 1
ATOM 687 O O . ALA A 1 85 ? -9.155 -4.257 11.688 1.00 87.94 85 ALA A O 1
ATOM 688 N N . LYS A 1 86 ? -6.979 -4.687 11.282 1.00 87.88 86 LYS A N 1
ATOM 689 C CA . LYS A 1 86 ? -6.853 -5.756 12.286 1.00 87.88 86 LYS A CA 1
ATOM 690 C C . LYS A 1 86 ? -7.031 -5.231 13.706 1.00 87.88 86 LYS A C 1
ATOM 692 O O . LYS A 1 86 ? -7.838 -5.780 14.452 1.00 87.88 86 LYS A O 1
ATOM 697 N N . LYS A 1 87 ? -6.341 -4.146 14.053 1.00 88.88 87 LYS A N 1
ATOM 698 C CA . LYS A 1 87 ? -6.438 -3.523 15.376 1.00 88.88 87 LYS A CA 1
ATOM 699 C C . LYS A 1 87 ? -7.867 -3.058 15.677 1.00 88.88 87 LYS A C 1
ATOM 701 O O . LYS A 1 87 ? -8.412 -3.394 16.725 1.00 88.88 87 LYS A O 1
ATOM 706 N N . SER A 1 88 ? -8.519 -2.361 14.744 1.00 85.19 88 SER A N 1
ATOM 707 C CA . SER A 1 88 ? -9.915 -1.926 14.900 1.00 85.19 88 SER A CA 1
ATOM 708 C C . SER A 1 88 ? -10.888 -3.115 14.995 1.00 85.19 88 SER A C 1
ATOM 710 O O . SER A 1 88 ? -11.918 -3.017 15.667 1.00 85.19 88 SER A O 1
ATOM 712 N N . TYR A 1 89 ? -10.585 -4.250 14.350 1.00 83.62 89 TYR A N 1
ATOM 713 C CA . TYR A 1 89 ? -11.377 -5.478 14.483 1.00 83.62 89 TYR A CA 1
ATOM 714 C C . TYR A 1 89 ? -11.243 -6.107 15.876 1.00 83.62 89 TYR A C 1
ATOM 716 O O . TYR A 1 89 ? -12.252 -6.468 16.488 1.00 83.62 89 TYR A O 1
ATOM 724 N N . GLU A 1 90 ? -10.017 -6.208 16.390 1.00 87.50 90 GLU A N 1
ATOM 725 C CA . GLU A 1 90 ? -9.721 -6.764 17.716 1.00 87.50 90 GLU A CA 1
ATOM 726 C C . GLU A 1 90 ? -10.367 -5.936 18.830 1.00 87.50 90 GLU A C 1
ATOM 728 O O . GLU A 1 90 ? -11.109 -6.495 19.638 1.00 87.50 90 GLU A O 1
ATOM 733 N N . LEU A 1 91 ? -10.224 -4.607 18.793 1.00 84.69 91 LEU A N 1
ATOM 734 C CA . LEU A 1 91 ? -10.856 -3.696 19.759 1.00 84.69 91 LEU A CA 1
ATOM 735 C C . LEU A 1 91 ? -12.384 -3.849 19.793 1.00 84.69 91 LEU A C 1
ATOM 737 O O . LEU A 1 91 ? -13.004 -3.860 20.858 1.00 84.69 91 LEU A O 1
ATOM 741 N N . ARG A 1 92 ? -13.022 -4.025 18.628 1.00 80.44 92 ARG A N 1
ATOM 742 C CA . ARG A 1 92 ? -14.463 -4.314 18.559 1.00 80.44 92 ARG A CA 1
ATOM 743 C C . ARG A 1 92 ? -14.814 -5.673 19.156 1.00 80.44 92 ARG A C 1
ATOM 745 O O . ARG A 1 92 ? -15.888 -5.806 19.745 1.00 80.44 92 ARG A O 1
ATOM 752 N N . ARG A 1 93 ? -13.965 -6.685 18.972 1.00 83.25 93 ARG A N 1
ATOM 753 C CA . ARG A 1 93 ? -14.182 -8.023 19.536 1.00 83.25 93 ARG A CA 1
ATOM 754 C C . ARG A 1 93 ? -14.084 -7.993 21.059 1.00 83.25 93 ARG A C 1
ATOM 756 O O . ARG A 1 93 ? -14.955 -8.549 21.722 1.00 83.25 93 ARG A O 1
ATOM 763 N N . GLU A 1 94 ? -13.094 -7.292 21.598 1.00 87.19 94 GLU A N 1
ATOM 764 C CA . GLU A 1 94 ? -12.930 -7.084 23.040 1.00 87.19 94 GLU A CA 1
ATOM 765 C C . GLU A 1 94 ? -14.116 -6.324 23.639 1.00 87.19 94 GLU A C 1
ATOM 767 O O . GLU A 1 94 ? -14.702 -6.784 24.617 1.00 87.19 94 GLU A O 1
ATOM 772 N N . ALA A 1 95 ? -14.557 -5.235 23.002 1.00 82.88 95 ALA A N 1
ATOM 773 C CA . ALA A 1 95 ? -15.725 -4.479 23.452 1.00 82.88 95 ALA A CA 1
ATOM 774 C C . ALA A 1 95 ? -17.004 -5.338 23.500 1.00 82.88 95 ALA A C 1
ATOM 776 O O . ALA A 1 95 ? -17.769 -5.255 24.459 1.00 82.88 95 ALA A O 1
ATOM 777 N N . LYS A 1 96 ? -17.233 -6.198 22.496 1.00 82.19 96 LYS A N 1
ATOM 778 C CA . LYS A 1 96 ? -18.372 -7.135 22.492 1.00 82.19 96 LYS A CA 1
ATOM 779 C C . LYS A 1 96 ? -18.265 -8.182 23.603 1.00 82.19 96 LYS A C 1
ATOM 781 O O . LYS A 1 96 ? -19.265 -8.461 24.259 1.00 82.19 96 LYS A O 1
ATOM 786 N N . ASN A 1 97 ? -17.072 -8.733 23.826 1.00 83.75 97 ASN A N 1
ATOM 787 C CA . ASN A 1 97 ? -16.838 -9.712 24.888 1.00 83.75 97 ASN A CA 1
ATOM 788 C C . ASN A 1 97 ? -17.074 -9.107 26.283 1.00 83.75 97 ASN A C 1
ATOM 790 O O . ASN A 1 97 ? -17.702 -9.752 27.118 1.00 83.75 97 ASN A O 1
ATOM 794 N N . LEU A 1 98 ? -16.634 -7.866 26.522 1.00 84.50 98 LEU A N 1
ATOM 795 C CA . LEU A 1 98 ? -16.861 -7.156 27.788 1.00 84.50 98 LEU A CA 1
ATOM 796 C C . LEU A 1 98 ? -18.351 -6.903 28.051 1.00 84.50 98 LEU A C 1
ATOM 798 O O . LEU A 1 98 ? -18.825 -7.148 29.157 1.00 84.50 98 LEU A O 1
ATOM 802 N N . VAL A 1 99 ? -19.110 -6.471 27.037 1.00 80.62 99 VAL A N 1
ATOM 803 C CA . VAL A 1 99 ? -20.571 -6.294 27.162 1.00 80.62 99 VAL A CA 1
ATOM 804 C C . VAL A 1 99 ? -21.255 -7.618 27.510 1.00 80.62 99 VAL A C 1
ATOM 806 O O . VAL A 1 99 ? -22.108 -7.650 28.392 1.00 80.62 99 VAL A O 1
ATOM 809 N N . MET A 1 100 ? -20.842 -8.719 26.878 1.00 77.38 100 MET A N 1
ATOM 810 C CA . MET A 1 100 ? -21.379 -10.050 27.168 1.00 77.38 100 MET A CA 1
ATOM 811 C C . MET A 1 100 ? -21.098 -10.486 28.615 1.00 77.38 100 MET A C 1
ATOM 813 O O . MET A 1 100 ? -21.984 -11.034 29.266 1.00 77.38 100 MET A O 1
ATOM 817 N N . GLN A 1 101 ? -19.907 -10.192 29.147 1.00 79.44 101 GLN A N 1
ATOM 818 C CA . GLN A 1 101 ? -19.573 -10.454 30.553 1.00 79.44 101 GLN A CA 1
ATOM 819 C C . GLN A 1 101 ? -20.401 -9.599 31.523 1.00 79.44 101 GLN A C 1
ATOM 821 O O . GLN A 1 101 ? -20.850 -10.113 32.544 1.00 79.44 101 GLN A O 1
ATOM 826 N N . MET A 1 102 ? -20.652 -8.324 31.204 1.00 76.19 102 MET A N 1
ATOM 827 C CA . MET A 1 102 ? -21.503 -7.456 32.031 1.00 76.19 102 MET A CA 1
ATOM 828 C C . MET A 1 102 ? -22.952 -7.960 32.092 1.00 76.19 102 MET A C 1
ATOM 830 O O . MET A 1 102 ? -23.521 -8.013 33.177 1.00 76.19 102 MET A O 1
ATOM 834 N N . GLN A 1 103 ? -23.526 -8.389 30.961 1.00 74.75 103 GLN A N 1
ATOM 835 C CA . GLN A 1 103 ? -24.893 -8.935 30.910 1.00 74.75 103 GLN A CA 1
ATOM 836 C C . GLN A 1 103 ? -25.037 -10.257 31.681 1.00 74.75 103 GLN A C 1
ATOM 838 O O . GLN A 1 103 ? -26.074 -10.513 32.283 1.00 74.75 103 GLN A O 1
ATOM 843 N N . MET A 1 104 ? -23.997 -11.097 31.697 1.00 65.12 104 MET A N 1
ATOM 844 C CA . MET A 1 104 ? -24.000 -12.346 32.473 1.00 65.12 104 MET A CA 1
ATOM 845 C C . MET A 1 104 ? -23.914 -12.120 33.991 1.00 65.12 104 MET A C 1
ATOM 847 O O . MET A 1 104 ? -24.321 -12.995 34.751 1.00 65.12 104 MET A O 1
ATOM 851 N N . GLN A 1 105 ? -23.387 -10.973 34.431 1.00 65.12 105 GLN A N 1
ATOM 852 C CA . GLN A 1 105 ? -23.175 -10.638 35.844 1.00 65.12 105 GLN A CA 1
ATOM 853 C C . GLN A 1 105 ? -24.385 -9.916 36.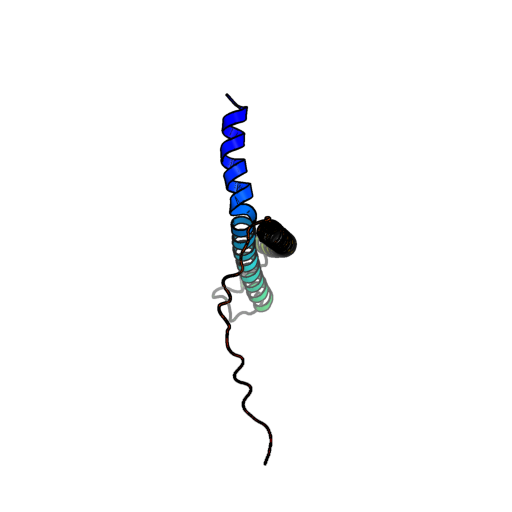479 1.00 65.12 105 GLN A C 1
ATOM 855 O O . GLN A 1 105 ? -24.384 -9.680 37.689 1.00 65.12 105 GLN A O 1
ATOM 860 N N . GLU A 1 106 ? -25.420 -9.550 35.709 1.00 64.56 106 GLU A N 1
ATOM 861 C CA . GLU A 1 106 ? -26.613 -8.889 36.258 1.00 64.56 106 GLU A CA 1
ATOM 862 C C . GLU A 1 106 ? -27.372 -9.820 37.232 1.00 64.56 106 GLU A C 1
ATOM 864 O O . GLU A 1 106 ? -27.742 -10.941 36.858 1.00 64.56 106 GLU A O 1
ATOM 869 N N . PRO A 1 107 ? -27.640 -9.381 38.484 1.00 55.75 107 PRO A N 1
ATOM 870 C CA . PRO A 1 107 ? -28.327 -10.185 39.491 1.00 55.75 107 PRO A CA 1
ATOM 871 C C . PRO A 1 107 ? -29.811 -10.300 39.116 1.00 55.75 107 PRO A C 1
ATOM 873 O O . PRO A 1 107 ? -30.636 -9.468 39.477 1.00 55.75 107 PRO A O 1
ATOM 876 N N . GLY A 1 108 ? -30.131 -11.318 38.320 1.00 59.34 108 GLY A N 1
ATOM 877 C CA . GLY A 1 108 ? -31.449 -11.524 37.714 1.00 59.34 108 GLY A CA 1
ATOM 878 C C . GLY A 1 108 ? -31.404 -12.244 36.362 1.00 59.34 108 GLY A C 1
ATOM 879 O O . GLY A 1 108 ? -32.446 -12.672 35.870 1.00 59.34 108 GLY A O 1
ATOM 880 N N . TYR A 1 109 ? -30.218 -12.431 35.771 1.00 55.03 109 TYR A N 1
ATOM 881 C C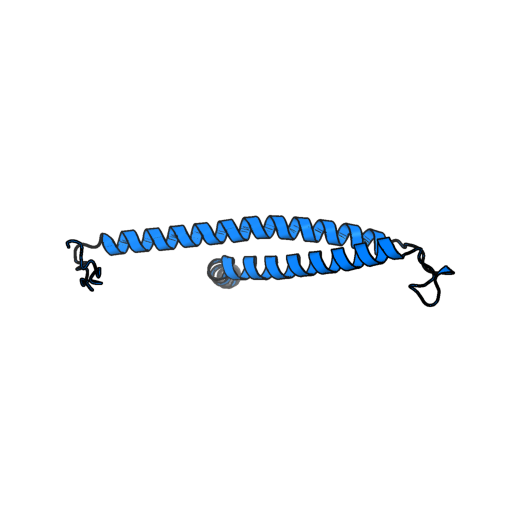A . TYR A 1 109 ? -30.054 -13.190 34.533 1.00 55.03 109 TYR A CA 1
ATOM 882 C C . TYR A 1 109 ? -30.305 -14.691 34.771 1.00 55.03 109 TYR A C 1
ATOM 884 O O . TYR A 1 109 ? -29.475 -15.406 35.331 1.00 55.03 109 TYR A O 1
ATOM 892 N N . HIS A 1 110 ? -31.480 -15.180 34.372 1.00 59.41 110 HIS A N 1
ATOM 893 C CA . HIS A 1 110 ? -31.762 -16.612 34.268 1.00 59.41 110 HIS A CA 1
ATOM 894 C C . HIS A 1 110 ? -31.369 -17.089 32.867 1.00 59.41 110 HIS A C 1
ATOM 896 O O . HIS A 1 110 ? -32.004 -16.672 31.895 1.00 59.41 110 HIS A O 1
ATOM 902 N N . PRO A 1 111 ? -30.358 -17.964 32.721 1.00 57.22 111 PRO A N 1
ATOM 903 C CA . PRO A 1 111 ? -30.086 -18.577 31.437 1.00 57.22 111 PRO A CA 1
ATOM 904 C C . PRO A 1 111 ? -31.270 -19.489 31.111 1.00 57.22 111 PRO A C 1
ATOM 906 O O . PRO A 1 111 ? -31.480 -20.518 31.755 1.00 57.22 111 PRO A O 1
ATOM 909 N N . SER A 1 112 ? -32.071 -19.120 30.114 1.00 54.81 112 SER A N 1
ATOM 910 C CA . SER A 1 112 ? -33.005 -20.049 29.492 1.00 54.81 112 SER A CA 1
ATOM 911 C C . SER A 1 112 ? -32.176 -21.154 28.838 1.00 54.81 112 SER A C 1
ATOM 913 O O . SER A 1 112 ? -31.627 -21.003 27.749 1.00 54.81 112 SER A O 1
ATOM 915 N N . HIS A 1 113 ? -32.031 -22.262 29.566 1.00 48.31 113 HIS A N 1
ATOM 916 C CA . HIS A 1 113 ? -31.406 -23.500 29.121 1.00 48.31 113 HIS A CA 1
ATOM 917 C C . HIS A 1 113 ? -32.127 -24.029 27.870 1.00 48.31 113 HIS A C 1
ATOM 919 O O . HIS A 1 113 ? -33.002 -24.889 27.950 1.00 48.31 113 HIS A O 1
ATOM 925 N N . HIS A 1 114 ? -31.727 -23.574 26.684 1.00 49.75 114 HIS A N 1
ATOM 926 C CA . HIS A 1 114 ? -31.864 -24.390 25.485 1.00 49.75 114 HIS A CA 1
ATOM 927 C C . HIS A 1 114 ? -30.727 -25.405 25.495 1.00 49.75 114 HIS A C 1
ATOM 929 O O . HIS A 1 114 ? -29.652 -25.204 24.937 1.00 49.75 114 HIS A O 1
ATOM 935 N N . THR A 1 115 ? -30.991 -26.501 26.201 1.00 50.28 115 THR A N 1
ATOM 936 C CA . THR A 1 115 ? -30.252 -27.757 26.145 1.00 50.28 115 THR A CA 1
ATOM 937 C C . THR A 1 115 ? -30.165 -28.218 24.690 1.00 50.28 115 THR A C 1
ATOM 939 O O . THR A 1 115 ? -31.045 -28.916 24.187 1.00 50.28 115 THR A O 1
ATOM 942 N N . SER A 1 116 ? -29.089 -27.856 23.996 1.00 49.03 116 SER A N 1
ATOM 943 C CA . SER A 1 116 ? -28.616 -28.618 22.847 1.00 49.03 116 SER A CA 1
ATOM 944 C C . SER A 1 116 ? -28.123 -29.955 23.392 1.00 49.03 116 SER A C 1
ATOM 946 O O . SER A 1 116 ? -26.986 -30.070 23.849 1.00 49.03 116 SER A O 1
ATOM 948 N N . ARG A 1 117 ? -29.032 -30.940 23.431 1.00 47.59 117 ARG A N 1
ATOM 949 C CA . ARG A 1 117 ? -28.725 -32.343 23.721 1.00 47.59 117 ARG A CA 1
ATOM 950 C C . ARG A 1 117 ? -27.546 -32.755 22.845 1.00 47.59 117 ARG A C 1
ATOM 952 O O . ARG A 1 117 ? -27.682 -32.878 21.631 1.00 47.59 117 ARG A O 1
ATOM 959 N N . SER A 1 118 ? -26.403 -32.973 23.481 1.00 49.69 118 SER A N 1
ATOM 960 C CA . SER A 1 118 ? -25.330 -33.779 22.932 1.00 49.69 118 SER A CA 1
ATOM 961 C C . SER A 1 118 ? -25.906 -35.158 22.617 1.00 49.69 118 SER A C 1
ATOM 963 O O . SER A 1 118 ? -26.362 -35.882 23.503 1.00 49.69 118 SER A O 1
ATOM 965 N N . LEU A 1 119 ? -25.931 -35.515 21.334 1.00 52.22 119 LEU A N 1
ATOM 966 C CA . LEU A 1 119 ? -26.206 -36.879 20.906 1.00 52.22 119 LEU A CA 1
ATOM 967 C C . LEU A 1 119 ? -24.944 -37.709 21.197 1.00 52.22 119 LEU A C 1
ATOM 969 O O . LEU A 1 119 ? -24.114 -37.941 20.327 1.00 52.22 119 LEU A O 1
ATOM 973 N N . HIS A 1 120 ? -24.765 -38.084 22.462 1.00 50.78 120 HIS A N 1
ATOM 974 C CA . HIS A 1 120 ? -23.844 -39.136 22.871 1.00 50.78 120 HIS A CA 1
ATOM 975 C C . HIS A 1 120 ? -24.676 -40.396 23.137 1.00 50.78 120 HIS A C 1
ATOM 977 O O . HIS A 1 120 ? -25.209 -40.596 24.226 1.00 50.78 120 HIS A O 1
ATOM 983 N N . SER A 1 121 ? -24.831 -41.220 22.105 1.00 52.75 121 SER A N 1
ATOM 984 C CA . SER A 1 121 ? -25.385 -42.574 22.166 1.00 52.75 121 SER A CA 1
ATOM 985 C C . SER A 1 121 ? -24.648 -43.380 21.096 1.00 52.75 121 SER A C 1
ATOM 987 O O . SER A 1 121 ? -24.676 -42.993 19.936 1.00 52.75 121 SER A O 1
ATOM 989 N N . GLY A 1 122 ? -23.897 -44.431 21.386 1.00 49.62 122 GLY A N 1
ATOM 990 C CA . GLY A 1 122 ? -23.535 -45.057 22.646 1.00 49.62 122 GLY A CA 1
ATOM 991 C C . GLY A 1 122 ? -22.369 -46.011 22.373 1.00 49.62 122 GLY A C 1
ATOM 992 O O . GLY A 1 122 ? -22.191 -46.478 21.249 1.00 49.62 122 GLY A O 1
ATOM 993 N N . GLY A 1 123 ? -21.550 -46.252 23.392 1.00 58.09 123 GLY A N 1
ATOM 994 C CA . GLY A 1 123 ? -20.660 -47.408 23.412 1.00 58.09 123 GLY A CA 1
ATOM 995 C C . GLY A 1 123 ? -21.413 -48.679 23.821 1.00 58.09 123 GLY A C 1
ATOM 996 O O . GLY A 1 123 ? -22.553 -48.595 24.274 1.00 58.09 123 GLY A O 1
ATOM 997 N N . TYR A 1 124 ? -20.694 -49.803 23.715 1.00 49.81 124 TYR A N 1
ATOM 998 C CA . TYR A 1 124 ? -21.005 -51.181 24.135 1.00 49.81 124 TYR A CA 1
ATOM 999 C C . TYR A 1 124 ? -22.028 -51.917 23.250 1.00 49.81 124 TYR A C 1
ATOM 1001 O O . TYR A 1 124 ? -23.227 -51.791 23.484 1.00 49.81 124 TYR A O 1
ATOM 1009 N N . ILE A 1 125 ? -21.567 -52.673 22.238 1.00 50.28 125 ILE A N 1
ATOM 1010 C CA . ILE A 1 125 ? -21.221 -54.119 22.286 1.00 50.28 125 ILE A CA 1
ATOM 1011 C C . ILE A 1 125 ? -20.200 -54.409 21.177 1.00 50.28 125 ILE A C 1
ATOM 1013 O O . ILE A 1 125 ? -20.366 -53.822 20.085 1.00 50.28 125 ILE A O 1
#

Radius of gyration: 27.29 Å; chains: 1; bounding box: 45×81×73 Å

pLDDT: mean 79.34, std 14.76, range [47.59, 96.38]

Secondary structure (DSSP, 8-state):
-HHHHHHHHHHHHHHHHHHHHHHHHHHHHHHHHHHHHHHHHHHHHTT-TTTSS-GGG----HHHHHHHHHHHHHHHHHHHHHHHHHHHHHHHHHHHHHHHHHHHTSTT-----------------